Protein AF-A0A3P8L8Z6-F1 (afdb_monomer)

Foldseek 3Di:
DDDDDDDPPPPPPPPPPPPPPPPPQDWDKDWDWDDDPPDIDIDIDIHHPPVPDDQDPVNVVVVVVVVVVVVVVVVVVVVVVVVVVVVVVVVVVVVVVVVPDPPPPPPDD

Radius of gyration: 40.86 Å; Cα contacts (8 Å, |Δi|>4): 42; chains: 1; bounding box: 119×23×113 Å

pLDDT: mean 77.57, std 20.85, range [38.66, 98.06]

Structure (mmCIF, N/CA/C/O backbone):
data_AF-A0A3P8L8Z6-F1
#
_entry.id   AF-A0A3P8L8Z6-F1
#
loop_
_atom_site.group_PDB
_atom_site.id
_atom_site.type_symbol
_atom_site.label_atom_id
_atom_site.label_alt_id
_atom_site.label_comp_id
_atom_site.label_asym_id
_atom_site.label_entity_id
_atom_site.label_seq_id
_atom_site.pdbx_PDB_ins_code
_atom_site.Cartn_x
_atom_site.Cartn_y
_atom_site.Cartn_z
_atom_site.occupancy
_atom_site.B_iso_or_equiv
_atom_site.auth_seq_id
_atom_site.auth_comp_id
_atom_site.auth_asym_id
_atom_site.auth_atom_id
_atom_site.pdbx_PDB_model_num
ATOM 1 N N . MET A 1 1 ? 85.793 -9.608 -52.053 1.00 38.66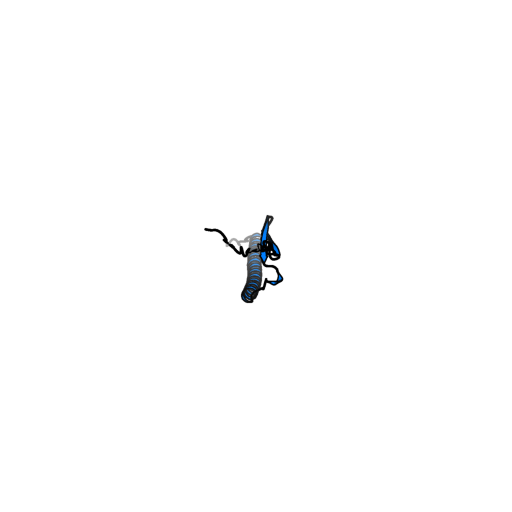 1 MET A N 1
ATOM 2 C CA . MET A 1 1 ? 85.483 -8.176 -51.854 1.00 38.66 1 MET A CA 1
ATOM 3 C C . MET A 1 1 ? 84.001 -8.072 -51.507 1.00 38.66 1 MET A C 1
ATOM 5 O O . MET A 1 1 ? 83.187 -8.505 -52.303 1.00 38.66 1 MET A O 1
ATOM 9 N N . ASN A 1 2 ? 83.672 -7.612 -50.299 1.00 41.03 2 ASN A N 1
ATOM 10 C CA . ASN A 1 2 ? 82.334 -7.133 -49.892 1.00 41.03 2 ASN A CA 1
ATOM 11 C C . ASN A 1 2 ? 82.363 -5.584 -49.956 1.00 41.03 2 ASN A C 1
ATOM 13 O O . ASN A 1 2 ? 83.485 -5.070 -49.938 1.00 41.03 2 ASN A O 1
ATOM 17 N N . PRO A 1 3 ? 81.243 -4.818 -49.958 1.00 47.22 3 PRO A N 1
ATOM 18 C CA . PRO A 1 3 ? 79.896 -5.180 -49.488 1.00 47.22 3 PRO A CA 1
ATOM 19 C C . PRO A 1 3 ? 78.727 -4.670 -50.374 1.00 47.22 3 PRO A C 1
ATOM 21 O O . PRO A 1 3 ? 78.902 -3.879 -51.291 1.00 47.22 3 PRO A O 1
ATOM 24 N N . GLY A 1 4 ? 77.496 -5.084 -50.062 1.00 39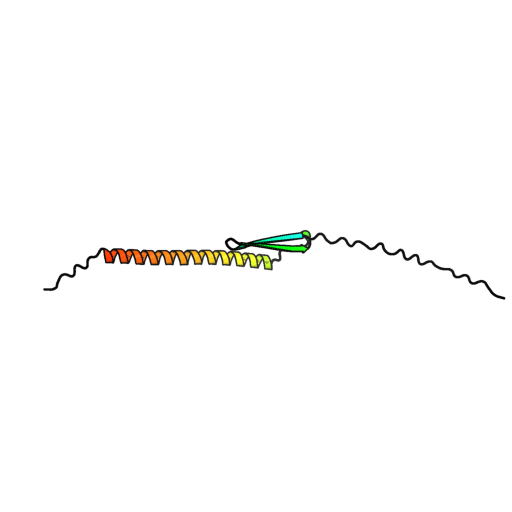.25 4 GLY A N 1
ATOM 25 C CA . GLY A 1 4 ? 76.285 -4.559 -50.709 1.00 39.25 4 GLY A CA 1
ATOM 26 C C . GLY A 1 4 ? 75.003 -5.043 -50.040 1.00 39.25 4 GLY A C 1
ATOM 27 O O . GLY A 1 4 ? 74.137 -5.630 -50.676 1.00 39.25 4 GLY A O 1
ATOM 28 N N . LYS A 1 5 ? 74.929 -4.865 -48.721 1.00 47.12 5 LYS A N 1
ATOM 29 C CA . LYS A 1 5 ? 73.791 -5.203 -47.863 1.00 47.12 5 LYS A CA 1
ATOM 30 C C . LYS A 1 5 ? 72.642 -4.228 -48.170 1.00 47.12 5 LYS A C 1
ATOM 32 O O . LYS A 1 5 ? 72.716 -3.075 -47.765 1.00 47.12 5 LYS A O 1
ATOM 37 N N . SER A 1 6 ? 71.602 -4.666 -48.881 1.00 44.19 6 SER A N 1
ATOM 38 C CA . SER A 1 6 ? 70.345 -3.910 -48.987 1.00 44.19 6 SER A CA 1
ATOM 39 C C . SER A 1 6 ? 69.344 -4.495 -47.996 1.00 44.19 6 SER A C 1
ATOM 41 O O . SER A 1 6 ? 68.613 -5.441 -48.278 1.00 44.19 6 SER A O 1
ATOM 43 N N . THR A 1 7 ? 69.388 -3.969 -46.775 1.00 47.78 7 THR A N 1
ATOM 44 C CA . THR A 1 7 ? 68.309 -4.091 -45.799 1.00 47.78 7 THR A CA 1
ATOM 45 C C . THR A 1 7 ? 67.153 -3.232 -46.296 1.00 47.78 7 THR A C 1
ATOM 47 O O . THR A 1 7 ? 67.181 -2.010 -46.179 1.00 47.78 7 THR A O 1
ATOM 50 N N . SER A 1 8 ? 66.144 -3.860 -46.898 1.00 44.94 8 SER A N 1
ATOM 51 C CA . SER A 1 8 ? 64.843 -3.216 -47.049 1.00 44.94 8 SER A CA 1
ATOM 52 C C . SER A 1 8 ? 64.169 -3.255 -45.683 1.00 44.94 8 SER A C 1
ATOM 54 O O . SER A 1 8 ? 63.481 -4.215 -45.333 1.00 44.94 8 SER A O 1
ATOM 56 N N . ASP A 1 9 ? 64.425 -2.213 -44.895 1.00 46.06 9 ASP A N 1
ATOM 57 C CA . ASP A 1 9 ? 63.609 -1.856 -43.747 1.00 46.06 9 ASP A CA 1
ATOM 58 C C . ASP A 1 9 ? 62.204 -1.546 -44.272 1.00 46.06 9 ASP A C 1
ATOM 60 O O . ASP A 1 9 ? 61.869 -0.412 -44.621 1.00 46.06 9 ASP A O 1
ATOM 64 N N . ARG A 1 10 ? 61.348 -2.574 -44.353 1.00 43.56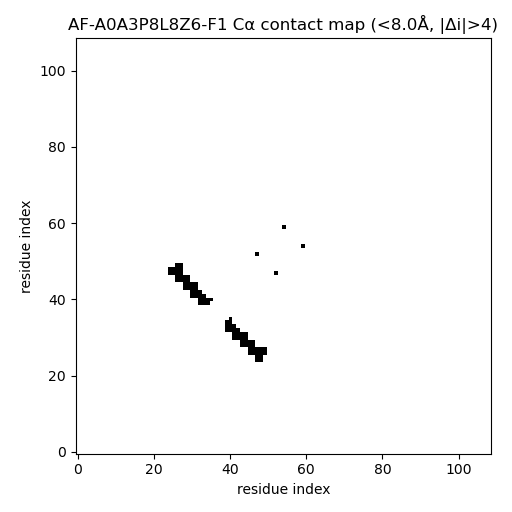 10 ARG A N 1
ATOM 65 C CA . ARG A 1 10 ? 59.905 -2.353 -44.276 1.00 43.56 10 ARG A CA 1
ATOM 66 C C . ARG A 1 10 ? 59.656 -1.805 -42.886 1.00 43.56 10 ARG A C 1
ATOM 68 O O . ARG A 1 10 ? 59.430 -2.560 -41.944 1.00 43.56 10 ARG A O 1
ATOM 75 N N . GLY A 1 11 ? 59.730 -0.481 -42.789 1.00 39.62 11 GLY A N 1
ATOM 76 C CA . GLY A 1 11 ? 59.177 0.286 -41.696 1.00 39.62 11 GLY A CA 1
ATOM 77 C C . GLY A 1 11 ? 57.747 -0.181 -41.492 1.00 39.62 11 GLY A C 1
ATOM 78 O O . GLY A 1 11 ? 56.833 0.197 -42.222 1.00 39.62 11 GLY A O 1
ATOM 79 N N . CYS A 1 12 ? 57.569 -1.061 -40.514 1.00 39.59 12 CYS A N 1
ATOM 80 C CA . CYS A 1 12 ? 56.285 -1.312 -39.915 1.00 39.59 12 CYS A CA 1
ATOM 81 C C . CYS A 1 12 ? 55.992 -0.042 -39.123 1.00 39.59 12 CYS A C 1
ATOM 83 O O . CYS A 1 12 ? 56.295 0.058 -37.937 1.00 39.59 12 CYS A O 1
ATOM 85 N N . SER A 1 13 ? 55.473 0.977 -39.807 1.00 48.56 13 SER A N 1
ATOM 86 C CA . SER A 1 13 ? 54.757 2.057 -39.152 1.00 48.56 13 SER A CA 1
ATOM 87 C C . SER A 1 13 ? 53.491 1.430 -38.581 1.00 48.56 13 SER A C 1
ATOM 89 O O . SER A 1 13 ? 52.413 1.539 -39.158 1.00 48.56 13 SER A O 1
ATOM 91 N N . GLN A 1 14 ? 53.634 0.706 -37.467 1.00 48.62 14 GLN A N 1
ATOM 92 C CA . GLN A 1 14 ? 52.520 0.480 -36.570 1.00 48.62 14 GLN A CA 1
ATOM 93 C C . GLN A 1 14 ? 52.162 1.864 -36.053 1.00 48.62 14 GLN A C 1
ATOM 95 O O . GLN A 1 14 ? 52.783 2.401 -35.137 1.00 48.62 14 GLN A O 1
ATOM 100 N N . SER A 1 15 ? 51.202 2.487 -36.729 1.00 50.97 15 SER A N 1
ATOM 101 C CA . SER A 1 15 ? 50.416 3.551 -36.148 1.00 50.97 15 SER A CA 1
ATOM 102 C C . SER A 1 15 ? 49.896 3.009 -34.824 1.00 50.97 15 SER A C 1
ATOM 104 O O . SER A 1 15 ? 49.053 2.116 -34.786 1.00 50.97 15 SER A O 1
ATOM 106 N N . VAL A 1 16 ? 50.467 3.513 -33.731 1.00 54.19 16 VAL A N 1
ATOM 107 C CA . VAL A 1 16 ? 49.937 3.328 -32.385 1.00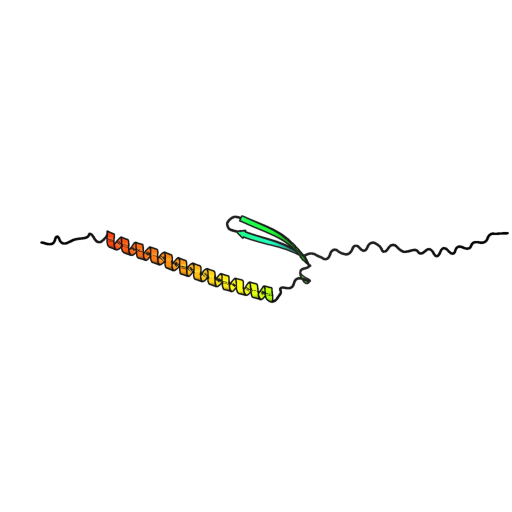 54.19 16 VAL A CA 1
ATOM 108 C C . VAL A 1 16 ? 48.442 3.634 -32.485 1.00 54.19 16 VAL A C 1
ATOM 110 O O . VAL A 1 16 ? 48.104 4.760 -32.874 1.00 54.19 16 VAL A O 1
ATOM 113 N N . PRO A 1 17 ? 47.532 2.675 -32.233 1.00 49.94 17 PRO A N 1
ATOM 114 C CA . PRO A 1 17 ? 46.124 3.003 -32.217 1.00 49.94 17 PRO A CA 1
ATOM 115 C C . PRO A 1 17 ? 45.958 4.035 -31.111 1.00 49.94 17 PRO A C 1
ATOM 117 O O . PRO A 1 17 ? 46.263 3.783 -29.944 1.00 49.94 17 PRO A O 1
ATOM 120 N N . LYS A 1 18 ? 45.572 5.241 -31.535 1.00 56.09 18 LYS A N 1
ATOM 121 C CA . LYS A 1 18 ? 45.178 6.366 -30.693 1.00 56.09 18 LYS A CA 1
ATOM 122 C C . LYS A 1 18 ? 44.341 5.768 -29.572 1.00 56.09 18 LYS A C 1
ATOM 124 O O . LYS A 1 18 ? 43.294 5.206 -29.881 1.00 56.09 18 LYS A O 1
ATOM 129 N N . SER A 1 19 ? 44.866 5.799 -28.341 1.00 55.09 19 SER A N 1
ATOM 130 C CA . SER A 1 19 ? 44.203 5.266 -27.150 1.00 55.09 19 SER A CA 1
ATOM 131 C C . SER A 1 19 ? 42.750 5.702 -27.214 1.00 55.09 19 SER A C 1
ATOM 133 O O . SER A 1 19 ? 42.449 6.895 -27.108 1.00 55.09 19 SER A O 1
ATOM 135 N N . GLY A 1 20 ? 41.882 4.753 -27.562 1.00 52.66 20 GLY A N 1
ATOM 136 C CA . GLY A 1 20 ? 40.465 5.003 -27.661 1.00 52.66 20 GLY A CA 1
ATOM 137 C C . GLY A 1 20 ? 40.055 5.381 -26.260 1.00 52.66 20 GLY A C 1
ATOM 138 O O . GLY A 1 20 ? 40.102 4.543 -25.363 1.00 52.66 20 GLY A O 1
ATOM 139 N N . ILE A 1 21 ? 39.715 6.650 -26.055 1.00 60.88 21 ILE A N 1
ATOM 140 C CA . ILE A 1 21 ? 38.955 7.048 -24.883 1.00 60.88 21 ILE A CA 1
ATOM 141 C C . ILE A 1 21 ? 37.652 6.273 -25.039 1.00 60.88 21 ILE A C 1
ATOM 143 O O . ILE A 1 21 ? 36.780 6.682 -25.800 1.00 60.88 21 ILE A O 1
ATOM 147 N N . VAL A 1 22 ? 37.576 5.089 -24.427 1.00 62.34 22 VAL A N 1
ATOM 148 C CA . VAL A 1 22 ? 36.334 4.334 -24.330 1.00 62.34 22 VAL A CA 1
ATOM 149 C C . VAL A 1 22 ? 35.387 5.283 -23.608 1.00 62.34 22 VAL A C 1
ATOM 151 O O . VAL A 1 22 ? 35.690 5.660 -22.471 1.00 62.34 22 VAL A O 1
ATOM 154 N N . PRO A 1 23 ? 34.311 5.762 -24.257 1.00 65.62 23 PRO A N 1
ATOM 155 C CA . PRO A 1 23 ? 33.396 6.670 -23.598 1.00 65.62 23 PRO A CA 1
ATOM 156 C C . PRO A 1 23 ? 32.856 5.936 -22.378 1.00 65.62 23 PRO A C 1
ATOM 158 O O . PRO A 1 23 ? 32.302 4.843 -22.514 1.00 65.62 23 PRO A O 1
ATOM 161 N N . VAL A 1 24 ? 33.071 6.496 -21.186 1.00 67.12 24 VAL A N 1
ATOM 162 C CA . VAL A 1 24 ? 32.450 5.961 -19.975 1.00 67.12 24 VAL A CA 1
ATOM 163 C C . VAL A 1 24 ? 30.945 5.986 -20.240 1.00 67.12 24 VAL A C 1
ATOM 165 O O . VAL A 1 24 ? 30.421 7.062 -20.551 1.00 67.12 24 VAL A O 1
ATOM 168 N N . PRO A 1 25 ? 30.257 4.832 -20.211 1.00 67.38 25 PRO A N 1
ATOM 169 C CA . PRO A 1 25 ? 28.843 4.799 -20.527 1.00 67.38 25 PRO A CA 1
ATOM 170 C C . PRO A 1 25 ? 28.098 5.726 -19.558 1.00 67.38 25 PRO A C 1
ATOM 172 O O . PRO A 1 25 ? 28.457 5.786 -18.378 1.00 67.38 25 PRO A O 1
ATOM 175 N N . PRO A 1 26 ? 27.098 6.484 -20.037 1.00 76.75 26 PRO A N 1
ATOM 176 C CA . PRO A 1 26 ? 26.366 7.418 -19.194 1.00 76.75 26 PRO A CA 1
ATOM 177 C C . PRO A 1 26 ? 25.736 6.659 -18.023 1.00 76.75 26 PRO A C 1
ATOM 179 O O . PRO A 1 26 ? 24.926 5.765 -18.227 1.00 76.75 26 PRO A O 1
ATOM 182 N N . THR A 1 27 ? 26.128 6.981 -16.792 1.00 84.31 27 THR A N 1
ATOM 183 C CA . THR A 1 27 ? 25.578 6.354 -15.581 1.00 84.31 27 THR A CA 1
ATOM 184 C C . THR A 1 27 ? 24.426 7.180 -15.033 1.00 84.31 27 THR A C 1
ATOM 186 O O . THR A 1 27 ? 24.541 8.405 -14.948 1.00 84.31 27 THR A O 1
ATOM 189 N N . THR A 1 28 ? 23.363 6.525 -14.576 1.00 86.69 28 THR A N 1
ATOM 190 C CA . THR A 1 28 ? 22.287 7.186 -13.834 1.00 86.69 28 THR A CA 1
ATOM 191 C C . THR A 1 28 ? 22.644 7.208 -12.348 1.00 86.69 28 THR A C 1
ATOM 193 O O . THR A 1 28 ? 23.117 6.215 -11.798 1.00 86.69 28 THR A O 1
ATOM 196 N N . GLN A 1 29 ? 22.450 8.346 -11.685 1.00 90.00 29 GLN A N 1
ATOM 197 C CA . GLN A 1 29 ? 22.609 8.457 -10.235 1.00 90.00 29 GLN A CA 1
ATOM 198 C C . GLN A 1 29 ? 21.229 8.553 -9.606 1.00 90.00 29 GLN A C 1
ATOM 200 O O . GLN A 1 29 ? 20.431 9.402 -9.999 1.00 90.00 29 GLN A O 1
ATOM 205 N N . VAL A 1 30 ? 20.957 7.677 -8.646 1.00 89.06 30 VAL A N 1
ATOM 206 C CA . VAL A 1 30 ? 19.702 7.666 -7.898 1.00 89.06 30 VAL A CA 1
ATOM 207 C C . VAL A 1 30 ? 20.036 7.861 -6.431 1.00 89.06 30 VAL A C 1
ATOM 209 O O . VAL A 1 30 ? 20.859 7.132 -5.880 1.00 89.06 30 VAL A O 1
ATOM 212 N N . THR A 1 31 ? 19.408 8.847 -5.800 1.00 92.50 31 THR A N 1
ATOM 213 C CA . THR A 1 31 ? 19.477 9.028 -4.350 1.00 92.50 31 THR A CA 1
ATOM 214 C C . THR A 1 31 ? 18.216 8.450 -3.739 1.00 92.50 31 THR A C 1
ATOM 216 O O . THR A 1 31 ? 17.111 8.871 -4.068 1.00 92.50 31 THR A O 1
ATOM 219 N N . ILE A 1 32 ? 18.395 7.468 -2.863 1.00 91.00 32 ILE A N 1
ATOM 220 C CA . ILE A 1 32 ? 17.327 6.883 -2.063 1.00 91.00 32 ILE A CA 1
ATOM 221 C C . ILE A 1 32 ? 17.293 7.656 -0.749 1.00 91.00 32 ILE A C 1
ATOM 223 O O . ILE A 1 32 ? 18.286 7.677 -0.018 1.00 91.00 32 ILE A O 1
ATOM 227 N N . GLU A 1 33 ? 16.163 8.293 -0.457 1.00 93.69 33 GLU A N 1
ATOM 228 C CA . GLU A 1 33 ? 15.925 8.998 0.801 1.00 93.69 33 GLU A CA 1
ATOM 229 C C . GLU A 1 33 ? 14.868 8.259 1.621 1.00 93.69 33 GLU A C 1
ATOM 231 O O . GLU A 1 33 ? 13.768 7.990 1.142 1.00 93.69 33 GLU A O 1
ATOM 236 N N . ILE A 1 34 ? 15.198 7.931 2.870 1.00 89.75 34 ILE A N 1
ATOM 237 C CA . ILE A 1 34 ? 14.310 7.231 3.800 1.00 89.75 34 ILE A CA 1
ATOM 238 C C . ILE A 1 34 ? 14.164 8.068 5.068 1.00 89.75 34 ILE A C 1
ATOM 240 O O . ILE A 1 34 ? 15.147 8.454 5.707 1.00 89.75 34 ILE A O 1
ATOM 244 N N . ARG A 1 35 ? 12.912 8.324 5.454 1.00 93.94 35 ARG A N 1
ATOM 245 C CA . ARG A 1 35 ? 12.543 9.016 6.692 1.00 93.94 35 ARG A CA 1
ATOM 246 C C . ARG A 1 35 ? 12.086 8.024 7.747 1.00 93.94 35 ARG A C 1
ATOM 248 O O . ARG A 1 35 ? 11.106 7.318 7.540 1.00 93.94 35 ARG A O 1
ATOM 255 N N . ILE A 1 36 ? 12.765 8.007 8.893 1.00 87.31 36 ILE A N 1
ATOM 256 C CA . ILE A 1 36 ? 12.383 7.188 10.051 1.00 87.31 36 ILE A CA 1
ATOM 257 C C . ILE A 1 36 ? 12.275 8.108 11.269 1.00 87.31 36 ILE A C 1
ATOM 259 O O . ILE A 1 36 ? 13.282 8.552 11.831 1.00 87.31 36 ILE A O 1
ATOM 263 N N . GLY A 1 37 ? 11.037 8.421 11.664 1.00 90.31 37 GLY A N 1
ATOM 264 C CA . GLY A 1 37 ? 10.754 9.403 12.713 1.00 90.31 37 GLY A CA 1
ATOM 265 C C . GLY A 1 37 ? 11.360 10.777 12.371 1.00 90.31 37 GLY A C 1
ATOM 266 O O . GLY A 1 37 ? 11.108 11.283 11.279 1.00 90.31 37 GLY A O 1
ATOM 267 N N . PRO A 1 38 ? 12.173 11.389 13.256 1.00 92.56 38 PRO A N 1
ATOM 268 C CA . PRO A 1 38 ? 12.804 12.684 12.989 1.00 92.56 38 PRO A CA 1
ATOM 269 C C . PRO A 1 38 ? 14.086 12.592 12.142 1.00 92.56 38 PRO A C 1
ATOM 271 O O . PRO A 1 38 ? 14.695 13.619 11.846 1.00 92.56 38 PRO A O 1
ATOM 274 N N . LYS A 1 39 ? 14.554 11.384 11.797 1.00 92.00 39 LYS A N 1
ATOM 275 C CA . LYS A 1 39 ? 15.834 11.180 11.104 1.00 92.00 39 LYS A CA 1
ATOM 276 C C . LYS A 1 39 ? 15.630 10.987 9.602 1.00 92.00 39 LYS A C 1
ATOM 278 O O . LYS A 1 39 ? 14.745 10.244 9.180 1.00 92.00 39 LYS A O 1
ATOM 283 N N . ASN A 1 40 ? 16.509 11.615 8.819 1.00 94.50 40 ASN A N 1
ATOM 284 C CA . ASN A 1 40 ? 16.629 11.415 7.375 1.00 94.50 40 ASN A CA 1
ATOM 285 C C . ASN A 1 40 ? 17.881 10.585 7.085 1.00 94.50 40 ASN A C 1
ATOM 287 O O . ASN A 1 40 ? 18.969 10.935 7.543 1.00 94.50 40 ASN A O 1
ATOM 291 N N . PHE A 1 41 ? 17.727 9.523 6.304 1.00 93.88 41 PHE A N 1
ATOM 292 C CA . PHE A 1 41 ? 18.821 8.722 5.771 1.00 93.88 41 PHE A CA 1
ATOM 293 C C . PHE A 1 41 ? 18.838 8.894 4.259 1.00 93.88 41 PHE A C 1
ATOM 295 O O . PHE A 1 41 ? 17.797 8.761 3.620 1.00 93.88 41 PHE A O 1
ATOM 302 N N . SER A 1 42 ? 20.001 9.185 3.686 1.00 94.75 42 SER A N 1
ATOM 303 C CA . SER A 1 42 ? 20.168 9.270 2.240 1.00 94.75 42 SER A CA 1
ATOM 304 C C . SER A 1 42 ? 21.330 8.399 1.791 1.00 94.75 42 SER A C 1
ATOM 306 O O . SER A 1 42 ? 22.380 8.339 2.436 1.00 94.75 42 SER A O 1
ATOM 308 N N . TYR A 1 43 ? 21.126 7.695 0.685 1.00 94.06 43 TYR A N 1
ATOM 309 C CA . TYR A 1 43 ? 22.151 6.876 0.062 1.00 94.06 43 TYR A CA 1
ATOM 310 C C . TYR A 1 43 ? 22.078 7.022 -1.453 1.00 94.06 43 TYR A C 1
ATOM 312 O O . TYR A 1 43 ? 21.034 6.790 -2.062 1.00 94.06 43 TYR A O 1
ATOM 320 N N . THR A 1 44 ? 23.192 7.417 -2.066 1.00 93.69 44 THR A N 1
ATOM 321 C CA . THR A 1 44 ? 23.288 7.580 -3.518 1.00 93.69 44 THR A CA 1
ATOM 322 C C . THR A 1 44 ? 23.927 6.355 -4.148 1.00 93.69 44 THR A C 1
ATOM 324 O O . THR A 1 44 ? 25.033 5.956 -3.785 1.00 93.69 44 THR A O 1
ATOM 327 N N . VAL A 1 45 ? 23.244 5.798 -5.143 1.00 90.94 45 VAL A N 1
ATOM 328 C CA . VAL A 1 45 ? 23.678 4.635 -5.914 1.00 90.94 45 VAL A CA 1
ATOM 329 C C . VAL A 1 45 ? 23.944 5.043 -7.356 1.00 90.94 45 VAL A C 1
ATOM 331 O O . VAL A 1 45 ? 23.211 5.843 -7.943 1.00 90.94 45 VAL A O 1
ATOM 334 N N . ARG A 1 46 ? 25.004 4.479 -7.941 1.00 90.75 46 ARG A N 1
ATOM 335 C CA . ARG A 1 46 ? 25.282 4.591 -9.375 1.00 90.75 46 ARG A CA 1
ATOM 336 C C . ARG A 1 46 ? 24.726 3.365 -10.074 1.00 90.75 46 ARG A C 1
ATOM 338 O O . ARG A 1 46 ? 25.103 2.246 -9.742 1.00 90.75 46 ARG A O 1
ATOM 345 N N . LEU A 1 47 ? 23.855 3.598 -11.041 1.00 88.81 47 LEU A N 1
ATOM 346 C CA . LEU A 1 47 ? 23.218 2.571 -11.845 1.00 88.81 47 LEU A CA 1
ATOM 347 C C . LEU A 1 47 ? 23.697 2.668 -13.301 1.00 88.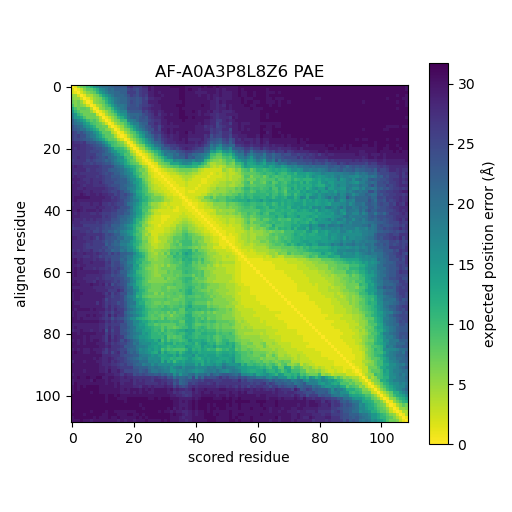81 47 LEU A C 1
ATOM 349 O O . LEU A 1 47 ? 24.186 3.724 -13.732 1.00 88.81 47 LEU A O 1
ATOM 353 N N . PRO A 1 48 ? 23.534 1.583 -14.078 1.00 89.31 48 PRO A N 1
ATOM 354 C CA . PRO A 1 48 ? 23.547 1.658 -15.533 1.00 89.31 48 PRO A CA 1
ATOM 355 C C . PRO A 1 48 ? 22.635 2.783 -16.058 1.00 89.31 48 PRO A C 1
ATOM 357 O O . PRO A 1 48 ? 21.747 3.243 -15.331 1.00 89.31 48 PRO A O 1
ATOM 360 N N . PRO A 1 49 ? 22.833 3.238 -17.308 1.00 88.88 49 PRO A N 1
ATOM 361 C CA . PRO A 1 49 ? 21.931 4.211 -17.908 1.00 88.88 49 PRO A CA 1
ATOM 362 C C . PRO A 1 49 ? 20.479 3.741 -17.802 1.00 88.88 49 PRO A C 1
ATOM 364 O O . PRO A 1 49 ? 20.192 2.569 -18.032 1.00 88.88 49 PRO A O 1
ATOM 367 N N . ALA A 1 50 ? 19.562 4.663 -17.502 1.00 83.69 50 ALA A N 1
ATOM 368 C CA . ALA A 1 50 ? 18.139 4.362 -17.326 1.00 83.69 50 ALA A CA 1
ATOM 369 C C . ALA A 1 50 ? 17.515 3.594 -18.505 1.00 83.69 50 ALA A C 1
ATOM 371 O O . ALA A 1 50 ? 16.626 2.780 -18.296 1.00 83.69 50 ALA A O 1
ATOM 372 N N . SER A 1 51 ? 18.021 3.788 -19.728 1.00 86.44 51 SER A N 1
ATOM 373 C CA . SER A 1 51 ? 17.595 3.039 -20.919 1.00 86.44 51 SER A CA 1
ATOM 374 C C . SER A 1 51 ? 17.898 1.535 -20.871 1.00 86.44 51 SER A C 1
ATOM 376 O O . SER A 1 51 ? 17.344 0.787 -21.669 1.00 86.44 51 SER A O 1
ATOM 378 N N . MET A 1 52 ? 18.784 1.094 -19.976 1.00 87.38 52 MET A N 1
ATOM 379 C CA . MET A 1 52 ? 19.124 -0.312 -19.735 1.00 87.38 52 MET A CA 1
ATOM 380 C C . MET A 1 52 ? 18.453 -0.873 -18.476 1.00 87.38 52 MET A C 1
ATOM 382 O O . MET A 1 52 ? 18.606 -2.058 -18.186 1.00 87.38 52 MET A O 1
ATOM 386 N N . LEU A 1 53 ? 17.754 -0.036 -17.704 1.00 86.50 53 LEU A N 1
ATOM 387 C CA . LEU A 1 53 ? 17.050 -0.467 -16.503 1.00 86.50 53 LEU A CA 1
ATOM 388 C C . LEU A 1 53 ? 15.659 -0.962 -16.890 1.00 86.50 53 LEU A C 1
ATOM 390 O O . LEU A 1 53 ? 14.902 -0.261 -17.557 1.00 86.50 53 LEU A O 1
ATOM 394 N N . VAL A 1 54 ? 15.328 -2.169 -16.445 1.00 89.12 54 VAL A N 1
ATOM 395 C CA . VAL A 1 54 ? 14.019 -2.790 -16.648 1.00 89.12 54 VAL A CA 1
ATOM 396 C C . VAL A 1 54 ? 13.511 -3.244 -15.286 1.00 89.12 54 VAL A C 1
ATOM 398 O O . VAL A 1 54 ? 14.279 -3.780 -14.485 1.00 89.12 54 VAL A O 1
ATOM 401 N N . ILE A 1 55 ? 12.233 -2.996 -15.009 1.00 87.62 55 ILE A N 1
ATOM 402 C CA . ILE A 1 55 ? 11.555 -3.558 -13.840 1.00 87.62 55 ILE A CA 1
ATOM 403 C C . ILE A 1 55 ? 11.200 -4.995 -14.205 1.00 87.62 55 ILE A C 1
ATOM 405 O O . ILE A 1 55 ? 10.521 -5.210 -15.206 1.00 87.62 55 ILE A O 1
ATOM 409 N N . SER A 1 56 ? 11.703 -5.964 -13.443 1.00 92.81 56 SER A N 1
ATOM 410 C CA . SER A 1 56 ? 11.360 -7.364 -13.682 1.00 92.81 56 SER A CA 1
ATOM 411 C C . SER A 1 56 ? 9.941 -7.663 -13.196 1.00 92.81 56 SER A C 1
ATOM 413 O O . SER A 1 56 ? 9.434 -7.003 -12.281 1.00 92.81 56 SER A O 1
ATOM 415 N N . ASP A 1 57 ? 9.305 -8.667 -13.794 1.00 95.81 57 ASP A N 1
ATOM 416 C CA . ASP A 1 57 ? 7.958 -9.085 -13.401 1.00 95.81 57 ASP A CA 1
ATOM 417 C C . ASP A 1 57 ? 7.946 -9.552 -11.936 1.00 95.81 57 ASP A C 1
ATOM 419 O O . ASP A 1 57 ? 7.056 -9.181 -11.177 1.00 95.81 57 ASP A O 1
ATOM 423 N N . GLU A 1 58 ? 9.010 -10.225 -11.477 1.00 96.62 58 GLU A N 1
ATOM 424 C CA . GLU A 1 58 ? 9.124 -10.668 -10.083 1.00 96.62 58 GLU A CA 1
ATOM 425 C C . GLU A 1 58 ? 9.196 -9.496 -9.095 1.00 96.62 58 GLU A C 1
ATOM 427 O O . GLU A 1 58 ? 8.664 -9.584 -7.988 1.00 96.62 58 GLU A O 1
ATOM 432 N N . LEU A 1 59 ? 9.855 -8.392 -9.472 1.00 92.50 59 LEU A N 1
ATOM 433 C CA . LEU A 1 59 ? 9.890 -7.191 -8.639 1.00 92.50 59 LEU A CA 1
ATOM 434 C C . LEU A 1 59 ? 8.502 -6.549 -8.562 1.00 92.50 59 LEU A C 1
ATOM 436 O O . LEU A 1 59 ? 8.095 -6.114 -7.488 1.00 92.50 59 LEU A O 1
ATOM 440 N N . THR A 1 60 ? 7.776 -6.513 -9.677 1.00 95.44 60 THR A N 1
ATOM 441 C CA . THR A 1 60 ? 6.398 -6.005 -9.721 1.00 95.44 60 THR A CA 1
ATOM 442 C C . THR A 1 60 ? 5.481 -6.820 -8.809 1.00 95.44 60 THR A C 1
ATOM 444 O O . THR A 1 60 ? 4.779 -6.246 -7.976 1.00 95.44 60 THR A O 1
ATOM 447 N N . ASP A 1 61 ? 5.551 -8.148 -8.895 1.00 97.50 61 ASP A N 1
ATOM 448 C CA . ASP A 1 61 ? 4.764 -9.056 -8.057 1.00 97.50 61 ASP A CA 1
ATOM 449 C C . ASP A 1 61 ? 5.098 -8.901 -6.569 1.00 97.50 61 ASP A C 1
ATOM 451 O O . ASP A 1 61 ? 4.207 -8.916 -5.716 1.00 97.50 61 ASP A O 1
ATOM 455 N N . LEU A 1 62 ? 6.380 -8.724 -6.237 1.00 97.69 62 LEU A N 1
ATOM 456 C CA . LEU A 1 62 ? 6.811 -8.512 -4.858 1.00 97.69 62 LEU A CA 1
ATOM 457 C C . LEU A 1 62 ? 6.304 -7.177 -4.299 1.00 97.69 62 LEU A C 1
ATOM 459 O O . LEU A 1 62 ? 5.877 -7.123 -3.147 1.00 97.69 62 LEU A O 1
ATOM 463 N N . LEU A 1 63 ? 6.341 -6.107 -5.100 1.00 95.38 63 LEU A N 1
ATOM 464 C CA . LEU A 1 63 ? 5.802 -4.805 -4.704 1.00 95.38 63 LEU A CA 1
ATOM 465 C C . LEU A 1 63 ? 4.290 -4.886 -4.466 1.00 95.38 63 LEU A C 1
ATOM 467 O O . LEU A 1 63 ? 3.811 -4.374 -3.460 1.00 95.38 63 LEU A O 1
ATOM 471 N N . HIS A 1 64 ? 3.561 -5.612 -5.316 1.00 97.12 64 HIS A N 1
ATOM 472 C CA . HIS A 1 64 ? 2.128 -5.833 -5.128 1.00 97.12 64 HIS A CA 1
ATOM 473 C C . HIS A 1 64 ? 1.821 -6.593 -3.829 1.00 97.12 64 HIS A C 1
ATOM 475 O O . HIS A 1 64 ? 0.946 -6.196 -3.062 1.00 97.12 64 HIS A O 1
ATOM 481 N N . GLN A 1 65 ? 2.559 -7.670 -3.543 1.00 98.06 65 GLN A N 1
ATOM 482 C CA . GLN A 1 65 ? 2.407 -8.419 -2.289 1.00 98.06 65 GLN A CA 1
ATOM 483 C C . GLN A 1 65 ? 2.718 -7.556 -1.062 1.00 98.06 65 GLN A C 1
ATOM 485 O O . GLN A 1 65 ? 2.076 -7.697 -0.019 1.00 98.06 65 GLN A O 1
ATOM 490 N N . LEU A 1 66 ? 3.703 -6.662 -1.173 1.00 97.38 66 LEU A N 1
ATOM 491 C CA . LEU A 1 66 ? 4.059 -5.739 -0.102 1.00 97.38 66 LEU A CA 1
ATOM 492 C C . LEU A 1 66 ? 2.938 -4.726 0.163 1.00 97.38 66 LEU A C 1
ATOM 494 O O . LEU A 1 66 ? 2.615 -4.489 1.327 1.00 97.38 66 LEU A O 1
ATOM 498 N N . ASP A 1 67 ? 2.318 -4.186 -0.886 1.00 97.00 67 ASP A N 1
ATOM 499 C CA . ASP A 1 67 ? 1.179 -3.272 -0.765 1.00 97.00 67 ASP A CA 1
ATOM 500 C C . ASP A 1 67 ? -0.037 -3.960 -0.124 1.00 97.00 67 ASP A C 1
ATOM 502 O O . ASP A 1 67 ? -0.640 -3.422 0.810 1.00 97.00 67 ASP A O 1
ATOM 506 N N . GLU A 1 68 ? -0.364 -5.185 -0.549 1.00 97.69 68 GLU A N 1
ATOM 507 C CA . GLU A 1 68 ? -1.439 -5.977 0.062 1.00 97.69 68 GLU A CA 1
ATOM 508 C C . GLU A 1 68 ? -1.170 -6.264 1.546 1.00 97.69 68 GLU A C 1
ATOM 510 O O . GLU A 1 68 ? -2.049 -6.087 2.397 1.00 97.69 68 GLU A O 1
ATOM 515 N N . ALA A 1 69 ? 0.058 -6.670 1.884 1.00 97.44 69 ALA A N 1
ATOM 516 C CA . ALA A 1 69 ? 0.450 -6.940 3.262 1.00 97.44 69 ALA A CA 1
ATOM 517 C C . ALA A 1 69 ? 0.406 -5.675 4.134 1.00 97.44 69 ALA A C 1
ATOM 519 O O . ALA A 1 69 ? -0.016 -5.743 5.292 1.00 97.44 69 ALA A O 1
ATOM 520 N N . ALA A 1 70 ? 0.805 -4.520 3.592 1.00 96.19 70 ALA A N 1
ATOM 521 C CA . ALA A 1 70 ? 0.740 -3.239 4.288 1.00 96.19 70 ALA A CA 1
ATOM 522 C C . ALA A 1 70 ? -0.711 -2.830 4.583 1.00 96.19 70 ALA A C 1
ATOM 524 O O . ALA A 1 70 ? -1.022 -2.466 5.720 1.00 96.19 70 ALA A O 1
ATOM 525 N N . ALA A 1 71 ? -1.612 -2.968 3.606 1.00 96.25 71 ALA A N 1
ATOM 526 C CA . ALA A 1 71 ? -3.034 -2.691 3.791 1.00 96.25 71 ALA A CA 1
ATOM 527 C C . ALA A 1 71 ? -3.662 -3.612 4.852 1.00 96.25 71 ALA A C 1
ATOM 529 O O . ALA A 1 71 ? -4.393 -3.152 5.735 1.00 96.25 71 ALA A O 1
ATOM 530 N N . GLN A 1 72 ? -3.329 -4.907 4.819 1.00 97.62 72 GLN A N 1
ATOM 531 C CA . GLN A 1 72 ? -3.806 -5.864 5.817 1.00 97.62 72 GLN A CA 1
ATOM 532 C C . GLN A 1 72 ? -3.283 -5.531 7.220 1.00 97.62 72 GLN A C 1
ATOM 534 O O . GLN A 1 72 ? -4.035 -5.599 8.195 1.00 97.62 72 GLN A O 1
ATOM 539 N N . PHE A 1 73 ? -2.009 -5.147 7.336 1.00 97.44 73 PHE A N 1
ATOM 540 C CA . PHE A 1 73 ? -1.428 -4.712 8.602 1.00 97.44 73 PHE A CA 1
ATOM 541 C C . PHE A 1 73 ? -2.147 -3.479 9.161 1.00 97.44 73 PHE A C 1
ATOM 543 O O . PHE A 1 73 ? -2.506 -3.473 10.339 1.00 97.44 73 PHE A O 1
ATOM 550 N N . GLU A 1 74 ? -2.386 -2.455 8.338 1.00 95.62 74 GLU A N 1
ATOM 551 C CA . GLU A 1 74 ? -3.068 -1.230 8.767 1.00 95.62 74 GLU A CA 1
ATOM 552 C C . GLU A 1 74 ? -4.492 -1.523 9.254 1.00 95.62 74 GLU A C 1
ATOM 554 O O . GLU A 1 74 ? -4.887 -1.075 10.335 1.00 95.62 74 GLU A O 1
ATOM 559 N N . TYR A 1 75 ? -5.237 -2.348 8.513 1.00 97.38 75 TYR A N 1
ATOM 560 C CA . TYR A 1 75 ? -6.572 -2.784 8.913 1.00 97.38 75 TYR A CA 1
ATOM 561 C C . TYR A 1 75 ? -6.561 -3.491 10.276 1.00 97.38 75 TYR A C 1
ATOM 563 O O . TYR A 1 75 ? -7.320 -3.130 11.181 1.00 97.38 75 TYR A O 1
ATOM 571 N N . GLU A 1 76 ? -5.683 -4.482 10.452 1.00 97.69 76 GLU A N 1
ATOM 572 C CA . GLU A 1 76 ? -5.571 -5.239 11.701 1.00 97.69 76 GLU A CA 1
ATOM 573 C C . GLU A 1 76 ? -5.123 -4.364 12.875 1.00 97.69 76 GLU A C 1
ATOM 575 O O . GLU A 1 76 ? -5.633 -4.501 13.994 1.00 97.69 76 GLU A O 1
ATOM 580 N N . PHE A 1 77 ? -4.213 -3.424 12.621 1.00 97.31 77 PHE A N 1
ATOM 581 C CA . PHE A 1 77 ? -3.762 -2.450 13.604 1.00 97.31 77 PHE A CA 1
ATOM 582 C C . PHE A 1 77 ? -4.922 -1.576 14.095 1.00 97.31 77 PHE A C 1
ATOM 584 O O . PHE A 1 77 ? -5.166 -1.507 15.305 1.00 97.31 77 PHE A O 1
ATOM 591 N N . VAL A 1 78 ? -5.683 -0.967 13.178 1.00 97.44 78 VAL A N 1
ATOM 592 C CA . VAL A 1 78 ? -6.846 -0.133 13.518 1.00 97.44 78 VAL A CA 1
ATOM 593 C C . VAL A 1 78 ? -7.896 -0.959 14.256 1.00 97.44 78 VAL A C 1
ATOM 595 O O . VAL A 1 78 ? -8.363 -0.550 15.319 1.00 97.44 78 VAL A O 1
ATOM 598 N N . ARG A 1 79 ? -8.220 -2.157 13.759 1.00 96.62 79 ARG A N 1
ATOM 599 C CA . ARG A 1 79 ? -9.194 -3.066 14.379 1.00 96.62 79 ARG A CA 1
ATOM 600 C C . ARG A 1 79 ? -8.809 -3.421 15.817 1.00 96.62 79 ARG A C 1
ATOM 602 O O . ARG A 1 79 ? -9.649 -3.361 16.720 1.00 96.62 79 ARG A O 1
ATOM 609 N N . SER A 1 80 ? -7.544 -3.778 16.038 1.00 97.56 80 SER A N 1
ATOM 610 C CA . SER A 1 80 ? -7.002 -4.106 17.360 1.00 97.56 80 SER A CA 1
ATOM 611 C C . SER A 1 80 ? -7.051 -2.902 18.305 1.00 97.56 80 SER A C 1
ATOM 613 O O . SER A 1 80 ? -7.550 -3.011 19.431 1.00 97.56 80 SER A O 1
ATOM 615 N N . LEU A 1 81 ? -6.622 -1.728 17.831 1.00 97.00 81 LEU A N 1
ATOM 616 C CA . LEU A 1 81 ? -6.639 -0.487 18.602 1.00 97.00 81 LEU A CA 1
ATOM 617 C C . LEU A 1 81 ? -8.066 -0.078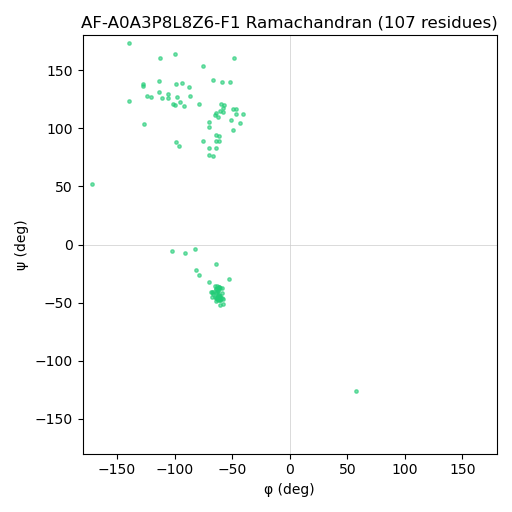 18.990 1.00 97.00 81 LEU A C 1
ATOM 619 O O . LEU A 1 81 ? -8.326 0.187 20.164 1.00 97.00 81 LEU A O 1
ATOM 623 N N . SER A 1 82 ? -9.008 -0.088 18.042 1.00 96.75 82 SER A N 1
ATOM 624 C CA . SER A 1 82 ? -10.418 0.230 18.294 1.00 96.75 82 SER A CA 1
ATOM 625 C C . SER A 1 82 ? -11.042 -0.699 19.333 1.00 96.75 82 SER A C 1
ATOM 627 O O . SER A 1 82 ? -11.768 -0.234 20.212 1.00 96.75 82 SER A O 1
ATOM 629 N N . ARG A 1 83 ? -10.744 -2.006 19.276 1.00 96.88 83 ARG A N 1
ATOM 630 C CA . ARG A 1 83 ? -11.207 -2.960 20.293 1.00 96.88 83 ARG A CA 1
ATOM 631 C C . ARG A 1 83 ? -10.652 -2.603 21.667 1.00 96.88 83 ARG A C 1
ATOM 633 O O . ARG A 1 83 ? -11.410 -2.580 22.630 1.00 96.88 83 ARG A O 1
ATOM 640 N N . ARG A 1 84 ? -9.353 -2.301 21.756 1.00 95.81 84 ARG A N 1
ATOM 641 C CA . ARG A 1 84 ? -8.707 -1.966 23.029 1.00 95.81 84 ARG A CA 1
ATOM 642 C C . ARG A 1 84 ? -9.294 -0.700 23.647 1.00 95.81 84 ARG A C 1
ATOM 644 O O . ARG A 1 84 ? -9.576 -0.700 24.839 1.00 95.81 84 ARG A O 1
ATOM 651 N N . LEU A 1 85 ? -9.522 0.338 22.841 1.00 96.19 85 LEU A N 1
ATOM 652 C CA . LEU A 1 85 ? -10.163 1.577 23.291 1.00 96.19 85 LEU A CA 1
ATOM 653 C C . LEU A 1 85 ? -11.575 1.320 23.825 1.00 96.19 85 LEU A C 1
ATOM 655 O O . LEU A 1 85 ? -11.914 1.797 24.901 1.00 96.19 85 LEU A O 1
ATOM 659 N N . ARG A 1 86 ? -12.370 0.505 23.122 1.00 95.06 86 ARG A N 1
ATOM 660 C CA . ARG A 1 86 ? -13.717 0.145 23.578 1.00 95.06 86 ARG A CA 1
ATOM 661 C C . ARG A 1 86 ? -13.697 -0.619 24.900 1.00 95.06 86 ARG A C 1
ATOM 663 O O . ARG A 1 86 ? -14.463 -0.284 25.786 1.00 95.06 86 ARG A O 1
ATOM 670 N N . THR A 1 87 ? -12.810 -1.601 25.055 1.00 94.50 87 THR A N 1
ATOM 671 C CA .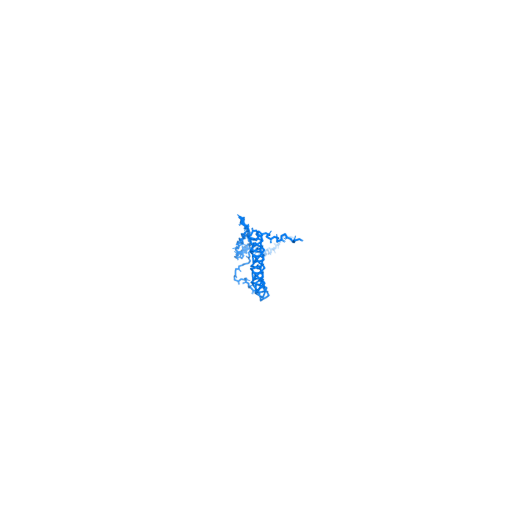 THR A 1 87 ? -12.691 -2.359 26.311 1.00 94.50 87 THR A CA 1
ATOM 672 C C . THR A 1 87 ? -12.292 -1.468 27.487 1.00 94.50 87 THR A C 1
ATOM 674 O O . THR A 1 87 ? -12.789 -1.668 28.591 1.00 94.50 87 THR A O 1
ATOM 677 N N . VAL A 1 88 ? -11.421 -0.478 27.264 1.00 93.12 88 VAL A N 1
ATOM 678 C CA . VAL A 1 88 ? -11.082 0.515 28.296 1.00 93.12 88 VAL A CA 1
ATOM 679 C C . VAL A 1 88 ? -12.311 1.350 28.657 1.00 93.12 88 VAL A C 1
ATOM 681 O O . VAL A 1 88 ? -12.644 1.430 29.834 1.00 93.12 88 VAL A O 1
ATOM 684 N N . GLN A 1 89 ? -13.031 1.879 27.663 1.00 92.69 89 GLN A N 1
ATOM 685 C CA . GLN A 1 89 ? -14.255 2.651 27.897 1.00 92.69 89 GLN A CA 1
ATOM 686 C C . GLN A 1 89 ? -15.318 1.838 28.650 1.00 92.69 89 GLN A C 1
ATOM 688 O O . GLN A 1 89 ? -15.892 2.317 29.619 1.00 92.69 89 GLN A O 1
ATOM 693 N N . GLU A 1 90 ? -15.559 0.588 28.247 1.00 91.38 90 GLU A N 1
ATOM 694 C CA . GLU A 1 90 ? -16.514 -0.306 28.911 1.00 91.38 90 GLU A CA 1
ATOM 695 C C . GLU A 1 90 ? -16.122 -0.569 30.376 1.00 91.38 90 GLU A C 1
ATOM 697 O O . GLU A 1 90 ? -16.988 -0.633 31.250 1.00 91.38 90 GLU A O 1
ATOM 702 N N . ALA A 1 91 ? -14.823 -0.696 30.669 1.00 89.38 91 ALA A N 1
ATOM 703 C CA . ALA A 1 91 ? -14.334 -0.853 32.035 1.00 89.38 91 ALA A CA 1
ATOM 704 C C . ALA A 1 91 ? -14.525 0.425 32.873 1.00 89.38 91 ALA A C 1
ATOM 706 O O . ALA A 1 91 ? -14.922 0.332 34.037 1.00 89.38 91 ALA A O 1
ATOM 707 N N . GLU A 1 92 ? -14.282 1.602 32.292 1.00 89.00 92 GLU A N 1
ATOM 708 C CA . GLU A 1 92 ? -14.528 2.899 32.935 1.00 89.00 92 GLU A CA 1
ATOM 709 C C . GLU A 1 92 ? -16.024 3.112 33.218 1.00 89.00 92 GLU A C 1
ATOM 711 O O . GLU A 1 92 ? -16.399 3.434 34.348 1.00 89.00 92 GLU A O 1
ATOM 716 N N . ASP A 1 93 ? -16.896 2.833 32.245 1.00 85.50 93 ASP A N 1
ATOM 717 C CA . ASP A 1 93 ? -18.352 2.952 32.383 1.00 85.50 93 ASP A CA 1
ATOM 718 C C . ASP A 1 93 ? -18.899 2.068 33.517 1.00 85.50 93 ASP A C 1
ATOM 720 O O . ASP A 1 93 ? -19.821 2.462 34.240 1.00 85.50 93 ASP A O 1
ATOM 724 N N . LEU A 1 94 ? -18.334 0.869 33.699 1.00 78.44 94 LEU A N 1
ATOM 725 C CA . LEU A 1 94 ? -18.686 -0.013 34.812 1.00 78.44 94 LEU A CA 1
ATOM 726 C C . LEU A 1 94 ? -18.232 0.572 36.156 1.00 78.44 94 LEU A C 1
ATOM 728 O O . LEU A 1 94 ? -19.023 0.594 37.097 1.00 78.44 94 LEU A O 1
ATOM 732 N N . GLN A 1 95 ? -17.005 1.090 36.261 1.00 69.38 95 GLN A N 1
ATOM 733 C CA . GLN A 1 95 ? -16.488 1.671 37.509 1.00 69.38 95 GLN A CA 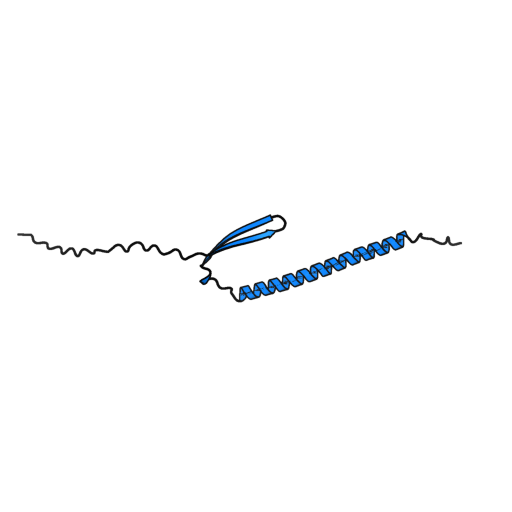1
ATOM 734 C C . GLN A 1 95 ? -17.296 2.889 37.975 1.00 69.38 95 GLN A C 1
ATOM 736 O O . GLN A 1 95 ? -17.582 3.013 39.167 1.00 69.38 95 GLN A O 1
ATOM 741 N N . VAL A 1 96 ? -17.738 3.747 37.050 1.00 64.12 96 VAL A N 1
ATOM 742 C CA . VAL A 1 96 ? -18.590 4.905 37.373 1.00 64.12 96 VAL A CA 1
ATOM 743 C C . VAL A 1 96 ? -19.948 4.463 37.941 1.00 64.12 96 VAL A C 1
ATOM 745 O O . VAL A 1 96 ? -20.458 5.084 38.875 1.00 64.12 96 VAL A O 1
ATOM 748 N N . ARG A 1 97 ? -20.521 3.348 37.461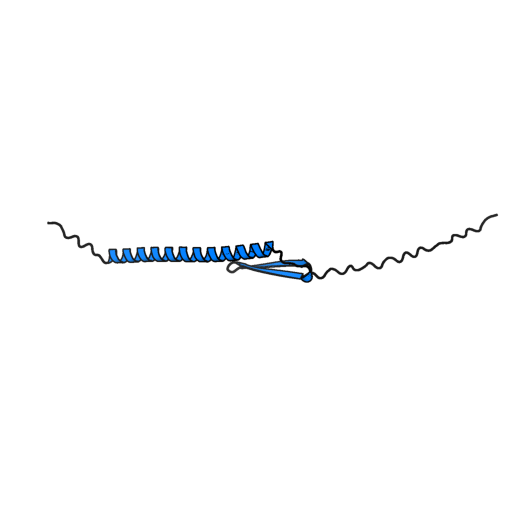 1.00 58.22 97 ARG A N 1
ATOM 749 C CA . ARG A 1 97 ? -21.781 2.795 38.001 1.00 58.22 97 ARG A CA 1
ATOM 750 C C . ARG A 1 97 ? -21.629 2.208 39.406 1.00 58.22 97 ARG A C 1
ATOM 752 O O . ARG A 1 97 ? -22.567 2.300 40.196 1.00 58.22 97 ARG A O 1
ATOM 759 N N . PHE A 1 98 ? -20.468 1.643 39.736 1.00 57.22 98 PHE A N 1
ATOM 760 C CA . PHE A 1 98 ? -20.194 1.119 41.079 1.00 57.22 98 PHE A CA 1
ATOM 761 C C . PHE A 1 98 ? -19.844 2.214 42.100 1.00 57.22 98 PHE A C 1
ATOM 763 O O . PHE A 1 98 ? -20.120 2.032 43.278 1.00 57.22 98 PHE A O 1
ATOM 770 N N . LEU A 1 99 ? -19.310 3.364 41.671 1.00 53.56 99 LEU A N 1
ATOM 771 C CA . LEU A 1 99 ? -19.064 4.527 42.542 1.00 53.56 99 LEU A CA 1
ATOM 772 C C . LEU A 1 99 ? -20.313 5.394 42.790 1.00 53.56 99 LEU A C 1
ATOM 774 O O . LEU A 1 99 ? -20.362 6.107 43.787 1.00 53.56 99 LEU A O 1
ATOM 778 N N . GLY A 1 100 ? -21.322 5.332 41.913 1.00 49.44 100 GLY A N 1
ATOM 779 C CA . GLY A 1 100 ? -22.627 5.987 42.105 1.00 49.44 100 GLY A CA 1
ATOM 780 C C . GLY A 1 100 ? -23.682 5.117 42.799 1.00 49.44 100 GLY A C 1
ATOM 781 O O . GLY A 1 100 ? -24.761 5.604 43.129 1.00 49.44 100 GLY A O 1
ATOM 782 N N . SER A 1 101 ? -23.382 3.837 43.019 1.00 49.25 101 SER A N 1
ATOM 783 C CA . SER A 1 101 ? -24.223 2.935 43.799 1.00 49.25 101 SER A CA 1
ATOM 784 C C . SER A 1 101 ? -23.670 2.903 45.216 1.00 49.25 101 SER A C 1
ATOM 786 O O . SER A 1 101 ? -22.871 2.031 45.551 1.00 49.25 101 SER A O 1
ATOM 788 N N . GLU A 1 102 ? -24.066 3.867 46.051 1.00 50.38 102 GLU A N 1
ATOM 789 C CA . GLU A 1 102 ? -23.972 3.666 47.494 1.00 50.38 102 GLU A CA 1
ATOM 790 C C . GLU A 1 102 ? -24.605 2.308 47.792 1.00 50.38 102 GLU A C 1
ATOM 792 O O . GLU A 1 102 ? -25.779 2.069 47.497 1.00 50.38 102 GLU A O 1
ATOM 797 N N . CYS A 1 103 ? -23.792 1.387 48.301 1.00 50.75 103 CYS A N 1
ATOM 798 C CA . CYS A 1 103 ? -24.239 0.102 48.791 1.00 50.75 103 CYS A CA 1
ATOM 799 C C . CYS A 1 103 ? -25.156 0.356 49.990 1.00 50.75 103 CYS A C 1
ATOM 801 O O . CYS A 1 103 ? -24.731 0.294 51.143 1.00 50.75 103 CYS A O 1
ATOM 803 N N . PHE A 1 104 ? -26.424 0.646 49.713 1.00 47.84 104 PHE A N 1
ATOM 804 C CA . PHE A 1 104 ? -27.511 0.565 50.667 1.00 47.84 104 PHE A CA 1
ATOM 805 C C . PHE A 1 104 ? -27.723 -0.926 50.929 1.00 47.84 104 PHE A C 1
ATOM 807 O O . PHE A 1 104 ? -28.600 -1.564 50.354 1.00 47.84 104 PHE A O 1
ATOM 814 N N . PHE A 1 105 ? -26.840 -1.523 51.731 1.00 50.72 105 PHE A N 1
ATOM 815 C CA . PHE A 1 105 ? -27.135 -2.796 52.362 1.00 50.72 105 PHE A CA 1
ATOM 816 C C . PHE A 1 105 ? -28.305 -2.521 53.307 1.00 50.72 105 PHE A C 1
ATOM 818 O O . PHE A 1 105 ? -28.114 -1.783 54.278 1.00 50.72 105 PHE A O 1
ATOM 825 N N . PRO A 1 106 ? -29.520 -3.044 53.057 1.00 48.81 106 PRO A N 1
ATOM 826 C CA . PRO A 1 106 ? -30.527 -3.016 54.094 1.00 48.81 106 PRO A CA 1
ATOM 827 C C . PRO A 1 106 ? -29.979 -3.891 55.220 1.00 48.81 106 PRO A C 1
ATOM 829 O O . PRO A 1 106 ? -29.774 -5.094 55.038 1.00 48.81 106 PRO A O 1
ATOM 832 N N . SER A 1 107 ? -29.670 -3.268 56.358 1.00 51.62 107 SER A N 1
ATOM 833 C CA . SER A 1 107 ? -29.400 -3.973 57.605 1.00 51.62 107 SER A CA 1
ATOM 834 C C . SER A 1 107 ? -30.503 -5.009 57.790 1.00 51.62 107 SER A C 1
ATOM 836 O O . SER A 1 107 ? -31.676 -4.654 57.911 1.00 51.62 107 SER A O 1
ATOM 838 N N . CYS A 1 108 ? -30.139 -6.287 57.704 1.00 39.47 108 CYS A N 1
ATOM 839 C CA . CYS A 1 108 ? -31.083 -7.365 57.949 1.00 39.47 108 CYS A CA 1
ATOM 840 C C . CYS A 1 108 ? -31.489 -7.345 59.437 1.00 39.47 108 CYS A C 1
ATOM 842 O O . CYS A 1 108 ? -30.634 -7.032 60.271 1.00 39.47 108 CYS A O 1
ATOM 844 N N . PRO A 1 109 ? -32.773 -7.613 59.741 1.00 57.88 109 PRO A N 1
ATOM 845 C CA . PRO A 1 109 ? -33.343 -7.530 61.087 1.00 57.88 109 PRO A CA 1
ATOM 846 C C . PRO A 1 109 ? -32.773 -8.562 62.065 1.00 57.88 109 PRO A C 1
ATOM 848 O O . PRO A 1 109 ? -32.329 -9.642 61.608 1.00 57.88 109 PRO A O 1
#

Nearest PDB structures (foldseek):
  6ue8-assembly1_D  TM=4.445E-01  e=8.514E+00  Homo sapiens
  6v92-assembly1_L  TM=4.463E-01  e=9.696E+00  Saccharomyces cerevisiae S288C
  7dma-assembly1_B  TM=3.719E-01  e=9.696E+00  Vibrio alginolyticus

Secondary structure (DSSP, 8-state):
----------------------PPPPPEEEEEEEEETTEEEEEEEEES-GGG----HHHHHHHHHHHHHHHHHHHHHHHHHHHHHHHHHHHHHHHHHHHSS--------

Organism: NCBI:txid27848

Mean predicted aligned error: 17.34 Å

Sequence (109 aa):
MNPGKSTSDRGCSQSVPKSGIVPVPPTTQVTIEIRIGPKNFSYTVRLPPASMLVISDELTDLLHQLDEAAAQFEYEFVRSLSRRLRTVQEAEDLQVRFLGSECFFPSCP

Solvent-accessible surface area (backbone atoms only — not comparable to full-atom values): 7094 Å² total; per-residue (Å²): 139,84,89,82,86,80,79,80,76,76,75,76,77,71,71,73,76,72,80,71,78,72,75,77,74,69,64,34,76,48,72,50,76,48,77,59,88,97,45,79,46,76,49,76,46,81,42,70,32,67,91,76,64,74,87,50,69,69,57,52,54,50,50,52,52,49,53,53,51,49,53,53,49,52,52,52,49,52,54,52,51,54,51,53,53,49,55,52,51,56,52,52,57,51,52,56,55,58,73,71,47,75,82,78,70,76,80,77,131